Protein AF-A0A3C1KYL9-F1 (afdb_monomer_lite)

Secondary structure (DSSP, 8-state):
---TTTTTTS-HHHHHHHHHHHHHHHHTTS---HHHHHHHHHHHHHHT--HHHHHHHHHT--TTS-SHHHHHT--SS-HHHHHHHHHHHTTTTS---HHHHHHHHHHHHHHHTT-

pLDDT: mean 83.0, std 9.78, range [36.72, 91.94]

Radius of gyration: 12.78 Å; chains: 1; bounding box: 29×32×29 Å

Sequence (115 aa):
MMTTEQIRVLPKTERFAYYELLAHLLIIDFQVTEQEQRLLTEVGSILGLSDQEQQHALKQVNIDDEIQPRVQRLQTTDKAVILAALHNASMADGRMQAREQGLIDKIHEAFEAKG

Structure (mmCIF, N/CA/C/O backbone):
data_AF-A0A3C1KYL9-F1
#
_entry.id   AF-A0A3C1KYL9-F1
#
loop_
_atom_site.group_PDB
_atom_site.id
_atom_site.type_symbol
_atom_site.label_atom_id
_atom_site.label_alt_id
_atom_site.label_comp_id
_atom_site.label_asym_id
_atom_site.label_entity_id
_atom_site.label_seq_id
_atom_site.pdbx_PDB_ins_code
_atom_site.Cartn_x
_atom_site.Cartn_y
_atom_site.Cartn_z
_atom_site.occupancy
_atom_site.B_iso_or_equiv
_atom_site.auth_seq_id
_atom_site.auth_comp_id
_atom_site.auth_asym_id
_atom_site.auth_atom_id
_atom_site.pdbx_PDB_model_num
ATOM 1 N N . MET A 1 1 ? -11.486 -4.918 -16.944 1.00 36.72 1 MET A N 1
ATOM 2 C CA . MET A 1 1 ? -11.085 -3.931 -15.923 1.00 36.72 1 MET A CA 1
ATOM 3 C C . MET A 1 1 ? -12.071 -4.047 -14.781 1.00 36.72 1 MET A C 1
ATOM 5 O O . MET A 1 1 ? -13.212 -3.645 -14.954 1.00 36.72 1 MET A O 1
ATOM 9 N N . MET A 1 2 ? -11.686 -4.703 -13.686 1.00 41.78 2 MET A N 1
ATOM 10 C CA . MET A 1 2 ? -12.461 -4.639 -12.448 1.00 41.78 2 MET A CA 1
ATOM 11 C C . MET A 1 2 ? -11.855 -3.551 -11.575 1.00 41.78 2 MET A C 1
ATOM 13 O O . MET A 1 2 ? -10.640 -3.433 -11.449 1.00 41.78 2 MET A O 1
ATOM 17 N N . THR A 1 3 ? -12.756 -2.702 -11.117 1.00 50.31 3 THR A N 1
ATOM 18 C CA . THR A 1 3 ? -12.579 -1.330 -10.681 1.00 50.31 3 THR A CA 1
ATOM 19 C C . THR A 1 3 ? -12.204 -1.284 -9.206 1.00 50.31 3 THR A C 1
ATOM 21 O O . THR A 1 3 ? -12.603 -2.132 -8.407 1.00 50.31 3 THR A O 1
ATOM 24 N N . THR A 1 4 ? -11.519 -0.218 -8.819 1.00 56.25 4 THR A N 1
ATOM 25 C CA . THR A 1 4 ? -11.341 0.315 -7.459 1.00 56.25 4 THR A CA 1
ATOM 26 C C . THR A 1 4 ? -12.642 0.416 -6.619 1.00 56.25 4 THR A C 1
ATOM 28 O O . THR A 1 4 ? -12.641 0.921 -5.503 1.00 56.25 4 THR A O 1
ATOM 31 N N . GLU A 1 5 ? -13.782 -0.093 -7.093 1.00 61.97 5 GLU A N 1
ATOM 32 C CA . GLU A 1 5 ? -15.048 -0.188 -6.370 1.00 61.97 5 GLU A CA 1
ATOM 33 C C . GLU A 1 5 ? -15.034 -1.223 -5.241 1.00 61.97 5 GLU A C 1
ATOM 35 O O . GLU A 1 5 ? -15.696 -1.008 -4.227 1.00 61.97 5 GLU A O 1
ATOM 40 N N . GLN A 1 6 ? -14.252 -2.302 -5.355 1.00 66.62 6 GLN A N 1
ATOM 41 C CA . GLN A 1 6 ? -14.213 -3.353 -4.325 1.00 66.62 6 GLN A CA 1
ATOM 42 C C . GLN A 1 6 ? -13.594 -2.875 -3.003 1.00 66.62 6 GLN A C 1
ATOM 44 O O . GLN A 1 6 ? -13.926 -3.395 -1.943 1.00 66.62 6 GLN A O 1
ATOM 49 N N . ILE A 1 7 ? -12.760 -1.831 -3.034 1.00 73.75 7 ILE A N 1
ATOM 50 C CA . ILE A 1 7 ? -12.162 -1.242 -1.827 1.00 73.75 7 ILE A CA 1
ATOM 51 C C . ILE A 1 7 ? -13.044 -0.168 -1.171 1.00 73.75 7 ILE A C 1
ATOM 53 O O . ILE A 1 7 ? -12.764 0.249 -0.048 1.00 73.75 7 ILE A O 1
ATOM 57 N N . ARG A 1 8 ? -14.153 0.254 -1.805 1.00 71.19 8 ARG A N 1
ATOM 58 C CA . ARG A 1 8 ? -15.095 1.233 -1.213 1.00 71.19 8 ARG A CA 1
ATOM 59 C C . ARG A 1 8 ? -15.748 0.724 0.068 1.00 71.19 8 ARG A C 1
ATOM 61 O O . ARG A 1 8 ? -16.105 1.518 0.939 1.00 71.19 8 ARG A O 1
ATOM 68 N N . VAL A 1 9 ? -15.908 -0.593 0.173 1.00 73.69 9 VAL A N 1
ATOM 69 C CA . VAL A 1 9 ? -16.537 -1.253 1.322 1.00 73.69 9 VAL A CA 1
ATOM 70 C C . VAL A 1 9 ? -15.565 -1.508 2.475 1.00 73.69 9 VAL A C 1
ATOM 72 O O . VAL A 1 9 ? -16.002 -1.981 3.521 1.00 73.69 9 VAL A O 1
ATOM 75 N N . LEU A 1 10 ? -14.279 -1.146 2.336 1.00 78.94 10 LEU A N 1
ATOM 76 C CA . LEU A 1 10 ? -13.313 -1.276 3.425 1.00 78.94 10 LEU A CA 1
ATOM 77 C C . LEU A 1 10 ? -13.776 -0.482 4.661 1.00 78.94 10 LEU A C 1
ATOM 79 O O . LEU A 1 10 ? -14.105 0.714 4.541 1.00 78.94 10 LEU A O 1
ATOM 83 N N . PRO A 1 11 ? -13.767 -1.096 5.860 1.00 81.81 11 PRO A N 1
ATOM 84 C CA . PRO A 1 11 ? -14.013 -0.391 7.111 1.00 81.81 11 PRO A CA 1
ATOM 85 C C . PRO A 1 11 ? -13.041 0.775 7.261 1.00 81.81 11 PRO A C 1
ATOM 87 O O . PRO A 1 11 ? -11.860 0.634 6.954 1.00 81.81 11 PRO A O 1
ATOM 90 N N . LYS A 1 12 ? -13.504 1.925 7.773 1.00 80.25 12 LYS A N 1
ATOM 91 C CA . LYS A 1 12 ? -12.657 3.126 7.948 1.00 80.25 12 LYS A CA 1
ATOM 92 C C . LYS A 1 12 ? -11.348 2.836 8.692 1.00 80.25 12 LYS A C 1
ATOM 94 O O . LYS A 1 12 ? -10.321 3.405 8.348 1.00 80.25 12 LYS A O 1
ATOM 99 N N . THR A 1 13 ? -11.391 1.928 9.665 1.00 82.12 13 THR A N 1
ATOM 100 C CA . THR A 1 13 ? -10.240 1.480 10.461 1.00 82.12 13 THR A CA 1
ATOM 101 C C . THR A 1 13 ? -9.163 0.762 9.643 1.00 82.12 13 THR A C 1
ATOM 103 O O . THR A 1 13 ? -8.015 0.717 10.069 1.00 82.12 13 THR A O 1
ATOM 106 N N . GLU A 1 14 ? -9.509 0.224 8.473 1.00 86.56 14 GLU A N 1
ATOM 107 C CA . GLU A 1 14 ? -8.622 -0.575 7.616 1.00 86.56 14 GLU A CA 1
ATOM 108 C C . GLU A 1 14 ? -8.125 0.193 6.390 1.00 86.56 14 GLU A C 1
ATOM 110 O O . GLU A 1 14 ? -7.073 -0.131 5.843 1.00 86.56 14 GLU A O 1
ATOM 115 N N . ARG A 1 15 ? -8.839 1.248 5.979 1.00 88.88 15 ARG A N 1
ATOM 116 C CA . ARG A 1 15 ? -8.520 2.038 4.775 1.00 88.88 15 ARG A CA 1
ATOM 117 C C . ARG A 1 15 ? -7.106 2.593 4.790 1.00 88.88 15 ARG A C 1
ATOM 119 O O . ARG A 1 15 ? -6.426 2.553 3.772 1.00 88.88 15 ARG A O 1
ATOM 126 N N . PHE A 1 16 ? -6.670 3.086 5.946 1.00 89.69 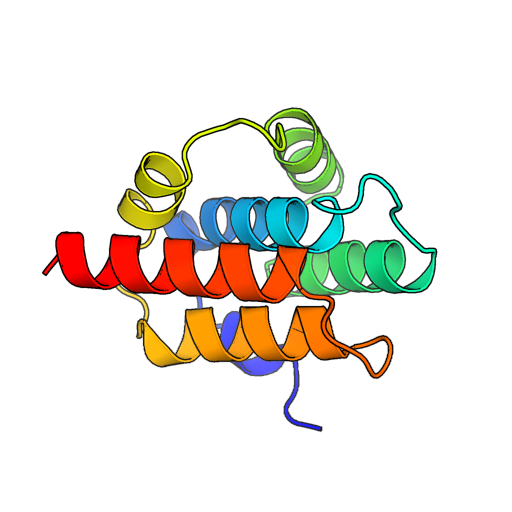16 PHE A N 1
ATOM 127 C CA . PHE A 1 16 ? -5.334 3.649 6.104 1.00 89.69 16 PHE A CA 1
ATOM 128 C C . PHE A 1 16 ? -4.251 2.574 5.952 1.00 89.69 16 PHE A C 1
ATOM 130 O O . PHE A 1 16 ? -3.313 2.755 5.187 1.00 89.69 16 PHE A O 1
ATOM 137 N N . ALA A 1 17 ? -4.428 1.416 6.597 1.00 89.56 17 ALA A N 1
ATOM 138 C CA . ALA A 1 17 ? -3.490 0.298 6.490 1.00 89.56 17 ALA A CA 1
ATOM 139 C C . ALA A 1 17 ? -3.430 -0.275 5.064 1.00 89.56 17 ALA A C 1
ATOM 141 O O . ALA A 1 17 ? -2.351 -0.596 4.573 1.00 89.56 17 ALA A O 1
ATOM 142 N N . TYR A 1 18 ? -4.573 -0.358 4.376 1.00 90.06 18 TYR A N 1
ATOM 143 C CA . TYR A 1 18 ? -4.620 -0.742 2.966 1.00 90.06 18 TYR A CA 1
ATOM 144 C C . TYR A 1 18 ? -3.874 0.268 2.084 1.00 90.06 18 TYR A C 1
ATOM 146 O O . TYR A 1 18 ? -3.070 -0.126 1.243 1.00 90.06 18 TYR A O 1
ATOM 154 N N . TYR A 1 19 ? -4.100 1.567 2.296 1.00 91.50 19 TYR A N 1
ATOM 155 C CA . TYR A 1 19 ? -3.419 2.616 1.541 1.00 91.50 19 TYR A CA 1
ATOM 156 C C . TYR A 1 19 ? -1.901 2.593 1.765 1.00 91.50 19 TYR A C 1
ATOM 158 O O . TYR A 1 19 ? -1.144 2.746 0.813 1.00 91.50 19 TYR A O 1
ATOM 166 N N . GLU A 1 20 ? -1.438 2.334 2.991 1.00 91.94 20 GLU A N 1
ATOM 167 C CA . GLU A 1 20 ? -0.011 2.156 3.287 1.00 91.94 20 GLU A CA 1
ATOM 168 C C . GLU A 1 20 ? 0.589 0.935 2.577 1.00 91.94 20 GLU A C 1
ATOM 170 O O . GLU A 1 20 ? 1.712 1.013 2.089 1.00 91.94 20 GLU A O 1
ATOM 175 N N . LEU A 1 21 ? -0.142 -0.183 2.493 1.00 91.25 21 LEU A N 1
ATOM 176 C CA . LEU A 1 21 ? 0.300 -1.359 1.733 1.00 91.25 21 LEU A CA 1
ATOM 177 C C . LEU A 1 21 ? 0.394 -1.074 0.236 1.00 91.25 21 LEU A C 1
ATOM 179 O O . LEU A 1 21 ? 1.376 -1.453 -0.394 1.00 91.25 21 LEU A O 1
ATOM 183 N N . LEU A 1 22 ? -0.609 -0.393 -0.318 1.00 90.75 22 LEU A N 1
ATOM 184 C CA . LEU A 1 22 ? -0.610 0.013 -1.717 1.00 90.75 22 LEU A CA 1
ATOM 185 C C . LEU A 1 22 ?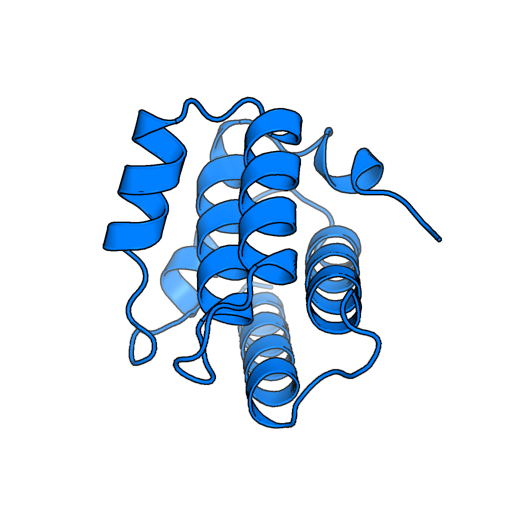 0.552 0.964 -2.016 1.00 90.75 22 LEU A C 1
ATOM 187 O O . LEU A 1 22 ? 1.259 0.782 -2.998 1.00 90.75 22 LEU A O 1
ATOM 191 N N . ALA A 1 23 ? 0.772 1.956 -1.156 1.00 90.50 23 ALA A N 1
ATOM 192 C CA . ALA A 1 23 ? 1.906 2.857 -1.277 1.00 90.50 23 ALA A CA 1
ATOM 193 C C . ALA A 1 23 ? 3.233 2.096 -1.227 1.00 90.50 23 ALA A C 1
ATOM 195 O O . ALA A 1 23 ? 4.074 2.320 -2.083 1.00 90.50 23 ALA A O 1
ATOM 196 N N . HIS A 1 24 ? 3.405 1.158 -0.291 1.00 91.12 24 HIS A N 1
ATOM 197 C CA . HIS A 1 24 ? 4.606 0.320 -0.236 1.00 91.12 24 HIS A CA 1
ATOM 198 C C . HIS A 1 24 ? 4.811 -0.448 -1.544 1.00 91.12 24 HIS A C 1
ATOM 200 O O . HIS A 1 24 ? 5.919 -0.466 -2.073 1.00 91.12 24 HIS A O 1
ATOM 206 N N . LEU A 1 25 ? 3.736 -1.019 -2.089 1.00 89.69 25 LEU A N 1
ATOM 207 C CA . LEU A 1 25 ? 3.769 -1.753 -3.347 1.00 89.69 25 LEU A CA 1
ATOM 208 C C . LEU A 1 25 ? 4.283 -0.904 -4.505 1.00 89.69 25 LEU A C 1
ATOM 210 O O . LEU A 1 25 ? 5.225 -1.316 -5.165 1.00 89.69 25 LEU A O 1
ATOM 214 N N . LEU A 1 26 ? 3.722 0.288 -4.684 1.00 86.38 26 LEU A N 1
ATOM 215 C CA . LEU A 1 26 ? 4.028 1.159 -5.820 1.00 86.38 26 LEU A CA 1
ATOM 216 C C . LEU A 1 26 ? 5.330 1.960 -5.667 1.00 86.38 26 LEU A C 1
ATOM 218 O O . LEU A 1 26 ? 5.693 2.707 -6.564 1.00 86.38 26 LEU A O 1
ATOM 222 N N . ILE A 1 27 ? 6.010 1.889 -4.516 1.00 85.19 27 ILE A N 1
ATOM 223 C CA . ILE A 1 27 ? 7.295 2.583 -4.319 1.00 85.19 27 ILE A CA 1
ATOM 224 C C . ILE A 1 27 ? 8.483 1.626 -4.165 1.00 85.19 27 ILE A C 1
ATOM 226 O O . ILE A 1 27 ? 9.618 2.084 -4.033 1.00 85.19 27 ILE A O 1
ATOM 230 N N . ILE A 1 28 ? 8.257 0.307 -4.157 1.00 85.06 28 ILE A N 1
ATOM 231 C CA . ILE A 1 28 ? 9.278 -0.710 -3.834 1.00 85.06 28 ILE A CA 1
ATOM 232 C C . ILE A 1 28 ? 10.458 -0.754 -4.821 1.00 85.06 28 ILE A C 1
ATOM 234 O O . ILE A 1 28 ? 11.555 -1.237 -4.512 1.00 85.06 28 ILE A O 1
ATOM 238 N N . ASP A 1 29 ? 10.258 -0.266 -6.036 1.00 81.19 29 ASP A N 1
ATOM 239 C CA . ASP A 1 29 ? 11.285 -0.162 -7.066 1.00 81.19 29 ASP A CA 1
ATOM 240 C C . ASP A 1 29 ? 12.068 1.167 -7.007 1.00 81.19 29 ASP A C 1
ATOM 242 O O . ASP A 1 29 ? 13.015 1.354 -7.773 1.00 81.19 29 ASP A O 1
ATOM 246 N N . PHE A 1 30 ? 11.764 2.025 -6.023 1.00 76.06 30 PHE A N 1
ATOM 247 C CA . PHE A 1 30 ? 12.298 3.379 -5.834 1.00 76.06 30 PHE A CA 1
ATOM 248 C C . PHE A 1 30 ? 11.929 4.360 -6.960 1.00 76.06 30 PHE A C 1
ATOM 250 O O . PHE A 1 30 ? 12.530 5.436 -7.052 1.00 76.06 30 PHE A O 1
ATOM 257 N N . GLN A 1 31 ? 10.952 4.026 -7.806 1.00 72.81 31 GLN A N 1
ATOM 258 C CA . GLN A 1 31 ? 10.512 4.863 -8.916 1.00 72.81 31 GLN A CA 1
ATOM 259 C C . GLN A 1 31 ? 8.992 4.964 -8.950 1.00 72.81 31 GLN A C 1
ATOM 261 O O . GLN A 1 31 ? 8.324 4.167 -9.582 1.00 72.81 31 GLN A O 1
ATOM 266 N N . VAL A 1 32 ? 8.446 6.027 -8.357 1.00 77.50 32 VAL A N 1
ATOM 267 C CA . VAL A 1 32 ? 7.019 6.326 -8.522 1.00 77.50 32 VAL A CA 1
ATOM 268 C C . VAL A 1 32 ? 6.806 7.045 -9.846 1.00 77.50 32 VAL A C 1
ATOM 270 O O . VAL A 1 32 ? 7.222 8.193 -10.028 1.00 77.50 32 VAL A O 1
ATOM 273 N N . THR A 1 33 ? 6.146 6.374 -10.776 1.00 82.06 33 THR A N 1
ATOM 274 C CA . THR A 1 33 ? 5.710 6.940 -12.049 1.00 82.06 33 THR A CA 1
ATOM 275 C C . THR A 1 33 ? 4.520 7.885 -11.858 1.00 82.06 33 THR A C 1
ATOM 277 O O . THR A 1 33 ? 3.773 7.825 -10.878 1.00 82.06 33 THR A O 1
ATOM 280 N N . GLU A 1 34 ? 4.265 8.754 -12.842 1.00 83.94 34 GLU A N 1
ATOM 281 C CA . GLU A 1 34 ? 3.063 9.601 -12.822 1.00 83.94 34 GLU A CA 1
ATOM 282 C C . GLU 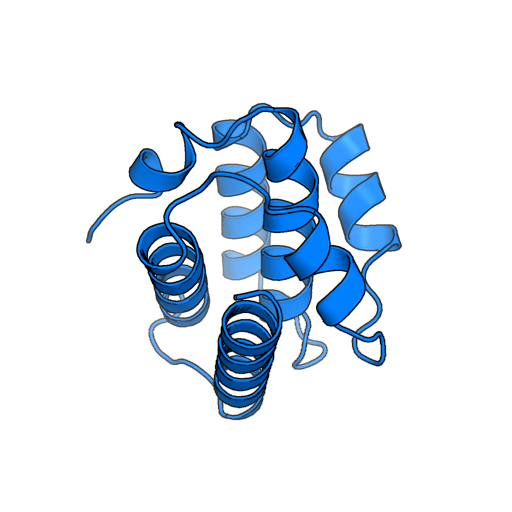A 1 34 ? 1.760 8.788 -12.781 1.00 83.94 34 GLU A C 1
ATOM 284 O O . GLU A 1 34 ? 0.742 9.283 -12.296 1.00 83.94 34 GLU A O 1
ATOM 289 N N . GLN A 1 35 ? 1.757 7.572 -13.334 1.00 82.69 35 GLN A N 1
ATOM 290 C CA . GLN A 1 35 ? 0.572 6.714 -13.358 1.00 82.69 35 GLN A CA 1
ATOM 291 C C . GLN A 1 35 ? 0.284 6.148 -11.969 1.00 82.69 35 GLN A C 1
ATOM 293 O O . GLN A 1 35 ? -0.853 6.220 -11.510 1.00 82.69 35 GLN A O 1
ATOM 298 N N . GLU A 1 36 ? 1.311 5.681 -11.265 1.00 83.69 36 GLU A N 1
ATOM 299 C CA . GLU A 1 36 ? 1.195 5.197 -9.888 1.00 83.69 36 GLU A CA 1
ATOM 300 C C . GLU A 1 36 ? 0.817 6.319 -8.928 1.00 83.69 36 GLU A C 1
ATOM 302 O O . GLU A 1 36 ? -0.025 6.134 -8.052 1.00 83.69 36 GLU A O 1
ATOM 307 N N . GLN A 1 37 ? 1.357 7.523 -9.138 1.00 86.25 37 GLN A N 1
ATOM 308 C CA . GLN A 1 37 ? 0.958 8.686 -8.355 1.00 86.25 37 GLN A CA 1
ATOM 309 C C . GLN A 1 37 ? -0.527 9.022 -8.556 1.00 86.25 37 GLN A C 1
ATOM 311 O O . GLN A 1 37 ? -1.237 9.271 -7.581 1.00 86.25 37 GLN A O 1
ATOM 316 N N . ARG A 1 38 ? -1.023 8.985 -9.802 1.00 87.31 38 ARG A N 1
ATOM 317 C CA . ARG A 1 38 ? -2.457 9.168 -10.088 1.00 87.31 38 ARG A CA 1
ATOM 318 C C . ARG A 1 38 ? -3.300 8.069 -9.451 1.00 87.31 38 ARG A C 1
ATOM 320 O O . ARG A 1 38 ? -4.342 8.380 -8.880 1.00 87.31 38 ARG A O 1
ATOM 327 N N . LEU A 1 39 ? -2.841 6.820 -9.508 1.00 86.19 39 LEU A N 1
ATOM 328 C CA . LEU A 1 39 ? -3.523 5.683 -8.897 1.00 86.19 39 LEU A CA 1
ATOM 329 C C . LEU A 1 39 ? -3.618 5.837 -7.375 1.00 86.19 39 LEU A C 1
ATOM 331 O O . LEU A 1 39 ? -4.690 5.628 -6.812 1.00 86.19 39 LEU A O 1
ATOM 335 N N . LEU A 1 40 ? -2.540 6.262 -6.711 1.00 88.62 40 LEU A N 1
ATOM 336 C CA . LEU A 1 40 ? -2.543 6.559 -5.278 1.00 88.62 40 LEU A CA 1
ATOM 337 C C . LEU A 1 40 ? -3.562 7.650 -4.945 1.00 88.62 40 LEU A C 1
ATOM 339 O O . LEU A 1 40 ? -4.393 7.457 -4.063 1.00 88.62 40 LEU A O 1
ATOM 343 N N . THR A 1 41 ? -3.574 8.758 -5.687 1.00 90.19 41 THR A N 1
ATOM 344 C CA . THR A 1 41 ? -4.562 9.826 -5.473 1.00 90.19 41 THR A CA 1
ATOM 345 C C . THR A 1 41 ? -5.999 9.338 -5.687 1.00 90.19 41 THR A C 1
ATOM 347 O O . THR A 1 41 ? -6.879 9.632 -4.874 1.00 90.19 41 THR A O 1
ATOM 350 N N . GLU A 1 42 ? -6.255 8.566 -6.746 1.00 89.31 42 GLU A N 1
ATOM 351 C CA . GLU A 1 42 ? -7.581 8.012 -7.034 1.00 89.31 42 GLU A CA 1
ATOM 352 C C . GLU A 1 42 ? -8.041 7.066 -5.919 1.00 89.31 42 GLU A C 1
ATOM 354 O O . GLU A 1 42 ? -9.139 7.213 -5.380 1.00 89.31 42 GLU A O 1
ATOM 359 N N . VAL A 1 43 ? -7.182 6.128 -5.520 1.00 88.75 43 VAL A N 1
ATOM 360 C CA . VAL A 1 43 ? -7.478 5.170 -4.455 1.00 88.75 43 VAL A CA 1
ATOM 361 C C . VAL A 1 43 ? -7.684 5.882 -3.120 1.00 88.75 43 VAL A C 1
ATOM 363 O O . VAL A 1 43 ? -8.650 5.582 -2.418 1.00 88.75 43 VAL A O 1
ATOM 366 N N . GLY A 1 44 ? -6.848 6.863 -2.780 1.00 89.69 44 GLY A N 1
ATOM 367 C CA . GLY A 1 44 ? -7.014 7.683 -1.581 1.00 89.69 44 GLY A CA 1
ATOM 368 C C . GLY A 1 44 ? -8.371 8.389 -1.552 1.00 89.69 44 GLY A C 1
ATOM 369 O O . GLY A 1 44 ? -9.082 8.319 -0.547 1.00 89.69 44 GLY A O 1
ATOM 370 N N . SER A 1 45 ? -8.785 8.969 -2.682 1.00 90.25 45 SER A N 1
ATOM 371 C CA . SER A 1 45 ? -10.101 9.599 -2.836 1.00 90.25 45 SER A CA 1
ATOM 372 C C . SER A 1 45 ? -11.253 8.603 -2.656 1.00 90.25 45 SER A C 1
ATOM 374 O O . SER A 1 45 ? -12.201 8.871 -1.918 1.00 90.25 45 SER A O 1
ATOM 376 N N . ILE A 1 46 ? -11.150 7.414 -3.254 1.00 88.75 46 ILE A N 1
ATOM 377 C CA . ILE A 1 46 ? -12.156 6.345 -3.153 1.00 88.75 46 ILE A CA 1
ATOM 378 C C . ILE A 1 46 ? -12.301 5.830 -1.717 1.00 88.75 46 ILE A C 1
ATOM 380 O O . ILE A 1 46 ? -13.409 5.539 -1.260 1.00 88.75 46 ILE A O 1
ATOM 384 N N . LEU A 1 47 ? -11.191 5.755 -0.987 1.00 87.56 47 LEU A N 1
ATOM 385 C CA . LEU A 1 47 ? -11.165 5.412 0.432 1.00 87.56 47 LEU A CA 1
ATOM 386 C C . LEU A 1 47 ? -11.663 6.566 1.322 1.00 87.56 47 LEU A C 1
ATOM 388 O O . LEU A 1 47 ? -11.936 6.363 2.509 1.00 87.56 47 LEU A O 1
ATOM 392 N N . GLY A 1 48 ? -11.838 7.765 0.769 1.00 90.19 48 GLY A N 1
ATOM 393 C CA . GLY A 1 48 ? -12.231 8.960 1.508 1.00 90.19 48 GLY A CA 1
ATOM 394 C C . GLY A 1 48 ? -11.131 9.483 2.431 1.00 90.19 48 GLY A C 1
ATOM 395 O O . GLY A 1 48 ? -11.454 10.047 3.473 1.00 90.19 48 GLY A O 1
ATOM 396 N N . LEU A 1 49 ? -9.861 9.260 2.077 1.00 90.19 49 LEU A N 1
ATOM 397 C CA . LEU A 1 49 ? -8.706 9.838 2.760 1.00 90.19 49 LEU A CA 1
ATOM 398 C C . LEU A 1 49 ? -8.477 11.264 2.256 1.00 90.19 49 LEU A C 1
ATOM 400 O O . LEU A 1 49 ? -8.420 11.506 1.049 1.00 90.19 49 LEU A O 1
ATOM 404 N N . SER A 1 50 ? -8.300 12.199 3.182 1.00 91.94 50 SER A N 1
ATOM 405 C CA . SER A 1 50 ? -7.859 13.560 2.881 1.00 91.94 50 SER A CA 1
ATOM 406 C C . SER A 1 50 ? -6.429 13.584 2.334 1.00 91.94 50 SER A C 1
ATOM 408 O O . SER A 1 50 ? -5.631 12.683 2.598 1.00 91.94 50 SER A O 1
ATOM 410 N N . ASP A 1 51 ? -6.065 14.658 1.634 1.00 90.31 51 ASP A N 1
ATOM 411 C CA . ASP A 1 51 ? -4.703 14.852 1.118 1.00 90.31 51 ASP A CA 1
ATOM 412 C C . ASP A 1 51 ? -3.650 14.777 2.235 1.00 90.31 51 ASP A C 1
ATOM 414 O O . ASP A 1 51 ? -2.560 14.237 2.045 1.00 90.31 51 ASP A O 1
ATOM 418 N N . GLN A 1 52 ? -3.984 15.271 3.433 1.00 90.94 52 GLN A N 1
ATOM 419 C CA . GLN A 1 52 ? -3.103 15.204 4.597 1.00 90.94 52 GLN A CA 1
ATOM 420 C C . GLN A 1 52 ? -2.898 13.761 5.073 1.00 90.94 52 GLN A C 1
ATOM 422 O O . GLN A 1 52 ? -1.773 13.386 5.400 1.00 90.94 52 GLN A O 1
ATOM 427 N N . GLU A 1 53 ? -3.952 12.944 5.101 1.00 91.25 53 GLU A N 1
ATOM 428 C CA . GLU A 1 53 ? -3.858 11.523 5.454 1.00 91.25 53 GLU A CA 1
ATOM 429 C C . GLU A 1 53 ? -3.067 10.743 4.404 1.00 91.25 53 GLU A C 1
ATOM 431 O O . GLU A 1 53 ? -2.198 9.953 4.765 1.00 91.25 53 GLU A O 1
ATOM 436 N N . GLN A 1 54 ? -3.299 11.013 3.117 1.00 90.56 54 GLN A N 1
ATOM 437 C CA . GLN A 1 54 ? -2.542 10.404 2.023 1.00 90.56 54 GLN A CA 1
ATOM 438 C C . GLN A 1 54 ? -1.049 10.738 2.137 1.00 90.56 54 GLN A C 1
ATOM 440 O O . GLN A 1 54 ? -0.208 9.841 2.111 1.00 90.56 54 GLN A O 1
ATOM 445 N N . GLN A 1 55 ? -0.700 12.012 2.343 1.00 89.12 55 GLN A N 1
ATOM 446 C CA . GLN A 1 55 ? 0.690 12.424 2.552 1.00 89.12 55 GLN A CA 1
ATOM 447 C C . GLN A 1 55 ? 1.294 11.843 3.831 1.00 89.12 55 GLN A C 1
ATOM 449 O O . GLN A 1 55 ? 2.485 11.531 3.857 1.00 89.12 55 GLN A O 1
ATOM 454 N N . HIS A 1 56 ? 0.506 11.723 4.902 1.00 88.75 56 HIS A N 1
ATOM 455 C CA . HIS A 1 56 ? 0.968 11.107 6.138 1.00 88.75 56 HIS A CA 1
ATOM 456 C C . HIS A 1 56 ? 1.306 9.634 5.915 1.00 88.75 56 HIS A C 1
ATOM 458 O O . HIS A 1 56 ? 2.404 9.222 6.270 1.00 88.75 56 HIS A O 1
ATOM 464 N N . ALA A 1 57 ? 0.420 8.876 5.266 1.00 87.25 57 ALA A N 1
ATOM 465 C CA . ALA A 1 57 ? 0.657 7.475 4.943 1.00 87.25 57 ALA A CA 1
ATOM 466 C C . ALA A 1 57 ? 1.922 7.298 4.094 1.00 87.25 57 ALA A C 1
ATOM 468 O O . ALA A 1 57 ? 2.780 6.499 4.448 1.00 87.25 57 ALA A O 1
ATOM 469 N N . LEU A 1 58 ? 2.102 8.105 3.042 1.00 86.06 58 LEU A N 1
ATOM 470 C CA . LEU A 1 58 ? 3.292 8.037 2.183 1.00 86.06 58 LEU A CA 1
ATOM 471 C C . LEU A 1 58 ? 4.602 8.279 2.949 1.00 86.06 58 LEU A C 1
ATOM 473 O O . LEU A 1 58 ? 5.616 7.669 2.633 1.00 86.06 58 LEU A O 1
ATOM 477 N N . LYS A 1 59 ? 4.592 9.132 3.981 1.00 86.75 59 LYS A N 1
ATOM 478 C CA . LYS A 1 59 ? 5.769 9.380 4.836 1.00 86.75 59 LYS A CA 1
ATOM 479 C C . LYS A 1 59 ? 6.079 8.237 5.807 1.00 86.75 59 LYS A C 1
ATOM 481 O O . LYS A 1 59 ? 7.197 8.174 6.303 1.00 86.75 59 LYS A O 1
ATOM 486 N N . GLN A 1 60 ? 5.097 7.390 6.110 1.00 84.00 60 GLN A N 1
ATOM 487 C CA . GLN A 1 60 ? 5.227 6.238 7.014 1.00 84.00 60 GLN A CA 1
ATOM 488 C C . GLN A 1 60 ? 5.625 4.954 6.279 1.00 84.00 60 GLN A C 1
ATOM 490 O O . GLN A 1 60 ? 5.809 3.904 6.897 1.00 84.00 60 GLN A O 1
ATOM 495 N N . VAL A 1 61 ? 5.700 5.002 4.950 1.00 84.44 61 VAL A N 1
ATOM 496 C CA . VAL A 1 61 ? 6.117 3.866 4.142 1.00 84.44 61 VAL A CA 1
ATOM 497 C C . VAL A 1 61 ? 7.610 3.973 3.894 1.00 84.44 61 VAL A C 1
ATOM 499 O O . VAL A 1 61 ? 8.076 4.826 3.143 1.00 84.44 61 VAL A O 1
ATOM 502 N N . ASN A 1 62 ? 8.352 3.069 4.519 1.00 83.75 62 ASN A N 1
ATOM 503 C CA . ASN A 1 62 ? 9.730 2.789 4.174 1.00 83.75 62 ASN A CA 1
ATOM 504 C C . ASN A 1 62 ? 9.814 1.378 3.572 1.00 83.75 62 ASN A C 1
ATOM 506 O O . ASN A 1 62 ? 9.190 0.442 4.071 1.00 83.75 62 ASN A O 1
ATOM 510 N N . ILE A 1 63 ? 10.556 1.258 2.470 1.00 80.69 63 ILE A N 1
ATOM 511 C CA . ILE A 1 63 ? 10.637 0.058 1.620 1.00 80.69 63 ILE A CA 1
ATOM 512 C C . ILE A 1 63 ? 11.264 -1.127 2.371 1.00 80.69 63 ILE A C 1
ATOM 514 O O . ILE A 1 63 ? 10.961 -2.287 2.098 1.00 80.69 63 ILE A O 1
ATOM 518 N N . ASP A 1 64 ? 12.118 -0.830 3.349 1.00 82.69 64 ASP A N 1
ATOM 519 C CA . ASP A 1 64 ? 12.781 -1.841 4.173 1.00 82.69 64 ASP A CA 1
ATOM 520 C C . ASP A 1 64 ? 11.942 -2.270 5.391 1.00 82.69 64 ASP A C 1
ATOM 522 O O . ASP A 1 64 ? 12.346 -3.163 6.138 1.00 82.69 64 ASP A O 1
ATOM 526 N N . ASP A 1 65 ? 10.781 -1.648 5.616 1.00 83.94 65 ASP A N 1
ATOM 527 C CA . ASP A 1 65 ? 9.948 -1.957 6.774 1.00 83.94 65 ASP A CA 1
ATOM 528 C C . ASP A 1 65 ? 9.251 -3.313 6.647 1.00 83.94 65 ASP A C 1
ATOM 530 O O . ASP A 1 65 ? 8.758 -3.711 5.587 1.00 83.94 65 ASP A O 1
ATOM 534 N N . GLU A 1 66 ? 9.057 -3.959 7.794 1.00 84.81 66 GLU A N 1
ATOM 535 C CA . GLU A 1 66 ? 8.200 -5.132 7.898 1.00 84.81 66 GLU A CA 1
ATOM 536 C C . GLU A 1 66 ? 6.742 -4.823 7.511 1.00 84.81 66 GLU A C 1
ATOM 538 O O . GLU A 1 66 ? 6.166 -3.771 7.813 1.00 84.81 66 GLU A O 1
ATOM 543 N N . ILE A 1 67 ? 6.111 -5.791 6.849 1.00 86.50 67 ILE A N 1
ATOM 544 C CA . ILE A 1 67 ? 4.742 -5.680 6.333 1.00 86.50 67 ILE A CA 1
ATOM 545 C C . ILE A 1 67 ? 3.710 -6.199 7.341 1.00 86.50 67 ILE A C 1
ATOM 547 O O . ILE A 1 67 ? 2.581 -5.697 7.382 1.00 86.50 67 ILE A O 1
ATOM 551 N N . GLN A 1 68 ? 4.102 -7.141 8.208 1.00 86.62 68 GLN A N 1
ATOM 552 C CA . GLN A 1 68 ? 3.249 -7.739 9.239 1.00 86.62 68 GLN A CA 1
ATOM 553 C C . GLN A 1 68 ? 2.441 -6.714 10.057 1.00 86.62 68 GLN A C 1
ATOM 555 O O . GLN A 1 68 ? 1.226 -6.895 10.159 1.00 86.62 68 GLN A O 1
ATOM 560 N N . PRO A 1 69 ? 3.015 -5.616 10.592 1.00 85.56 69 PRO A N 1
ATOM 561 C CA . PRO A 1 69 ? 2.250 -4.653 11.394 1.00 85.56 69 PRO A CA 1
ATOM 562 C C . PRO A 1 69 ? 1.128 -3.950 10.613 1.00 85.56 69 PRO A C 1
ATOM 564 O O . PRO A 1 69 ? 0.111 -3.544 11.179 1.00 85.56 69 PRO A O 1
ATOM 567 N N . ARG A 1 70 ? 1.294 -3.790 9.293 1.00 87.50 70 ARG A N 1
ATOM 568 C CA . ARG A 1 70 ? 0.276 -3.209 8.403 1.00 87.50 70 ARG A CA 1
ATOM 569 C C . ARG A 1 70 ? -0.835 -4.228 8.138 1.00 87.50 70 ARG A C 1
ATOM 571 O O . ARG A 1 70 ? -2.008 -3.905 8.294 1.00 87.50 70 ARG A O 1
ATOM 578 N N . VAL A 1 71 ? -0.467 -5.478 7.859 1.00 87.12 71 VAL A N 1
ATOM 579 C CA . VAL A 1 71 ? -1.414 -6.581 7.617 1.00 87.12 71 VAL A CA 1
ATOM 580 C C . VAL A 1 71 ? -2.227 -6.937 8.866 1.00 87.12 71 VAL A C 1
ATOM 582 O O . VAL A 1 71 ? -3.432 -7.173 8.785 1.00 87.12 71 VAL A O 1
ATOM 585 N N . GLN A 1 72 ? -1.627 -6.886 10.057 1.00 86.69 72 GLN A N 1
ATOM 586 C CA . GLN A 1 72 ? -2.339 -7.138 11.314 1.00 86.69 72 GLN A CA 1
ATOM 587 C C . GLN A 1 72 ? -3.510 -6.170 11.542 1.00 86.69 72 GLN A C 1
ATOM 589 O O . GLN A 1 72 ? -4.544 -6.584 12.080 1.00 86.69 72 GLN A O 1
ATOM 594 N N . ARG A 1 73 ? -3.397 -4.921 11.066 1.00 86.56 73 ARG A N 1
ATOM 595 C CA . ARG A 1 73 ? -4.452 -3.896 11.154 1.00 86.56 73 ARG A CA 1
ATOM 596 C C . ARG A 1 73 ? -5.648 -4.148 10.226 1.00 86.56 73 ARG A C 1
ATOM 598 O O . ARG A 1 73 ? -6.689 -3.533 10.427 1.00 86.56 73 ARG A O 1
ATOM 605 N N . LEU A 1 74 ? -5.543 -5.070 9.268 1.00 85.56 74 LEU A N 1
ATOM 606 C CA . LEU A 1 74 ? -6.620 -5.446 8.340 1.00 85.56 74 LEU A CA 1
ATOM 607 C C . LEU A 1 74 ? -7.446 -6.576 8.968 1.00 85.56 74 LEU A C 1
ATOM 609 O O . LEU A 1 74 ? -7.094 -7.746 8.844 1.00 85.56 74 LEU A O 1
ATOM 613 N N . GLN A 1 75 ? -8.458 -6.237 9.771 1.00 73.94 75 GLN A N 1
ATOM 614 C CA . GLN A 1 75 ? -9.113 -7.152 10.718 1.00 73.94 75 GLN A CA 1
ATOM 615 C C . GLN A 1 75 ? -10.281 -7.967 10.158 1.00 73.94 75 GLN A C 1
ATOM 617 O O . GLN A 1 75 ? -10.501 -9.079 10.627 1.00 73.94 75 GLN A O 1
ATOM 622 N N . THR A 1 76 ? -11.037 -7.428 9.209 1.00 61.88 76 THR A N 1
ATOM 623 C CA . THR A 1 76 ? -12.380 -7.925 8.865 1.00 61.88 76 THR A CA 1
ATOM 624 C C . THR A 1 76 ? -12.651 -8.007 7.371 1.00 61.88 76 THR A C 1
ATOM 626 O O . THR A 1 76 ? -13.687 -8.532 6.966 1.00 61.88 76 THR A O 1
ATOM 629 N N . THR A 1 77 ? -11.734 -7.521 6.541 1.00 63.78 77 THR A N 1
ATOM 630 C CA . THR A 1 77 ? -11.899 -7.604 5.094 1.00 63.78 77 THR A CA 1
ATOM 631 C C . THR A 1 77 ? -11.489 -8.973 4.573 1.00 63.78 77 THR A C 1
ATOM 633 O O . THR A 1 77 ? -10.482 -9.543 4.993 1.00 63.78 77 THR A O 1
ATOM 636 N N . ASP A 1 78 ? -12.266 -9.468 3.610 1.00 76.88 78 ASP A N 1
ATOM 637 C CA . ASP A 1 78 ? -11.924 -10.622 2.794 1.00 76.88 78 ASP A CA 1
ATOM 638 C C . ASP A 1 78 ? -10.514 -10.443 2.211 1.00 76.88 78 ASP A C 1
ATOM 640 O O . ASP A 1 78 ? -10.266 -9.603 1.341 1.00 76.88 78 ASP A O 1
ATOM 644 N N . LYS A 1 79 ? -9.569 -11.223 2.740 1.00 83.88 79 LYS A N 1
ATOM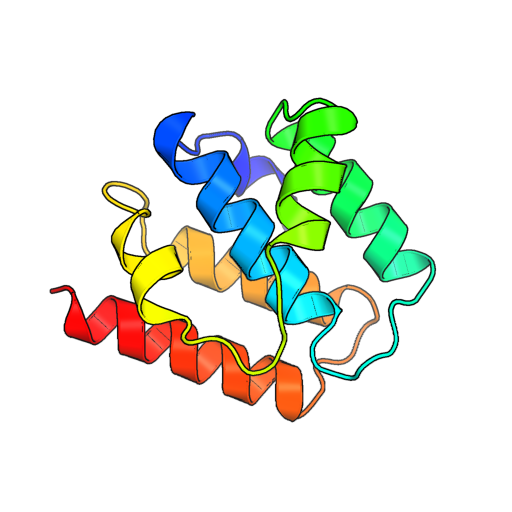 645 C CA . LYS A 1 79 ? -8.171 -11.281 2.306 1.00 83.88 79 LYS A CA 1
ATOM 646 C C . LYS A 1 79 ? -8.061 -11.316 0.780 1.00 83.88 79 LYS A C 1
ATOM 648 O O . LYS A 1 79 ? -7.187 -10.657 0.214 1.00 83.88 79 LYS A O 1
ATOM 653 N N . ALA A 1 80 ? -8.951 -12.061 0.120 1.00 82.31 80 ALA A N 1
ATOM 654 C CA . ALA A 1 80 ? -8.961 -12.186 -1.329 1.00 82.31 80 ALA A CA 1
ATOM 655 C C . ALA A 1 80 ? -9.219 -10.839 -2.017 1.00 82.31 80 ALA A C 1
ATOM 657 O O . ALA A 1 80 ? -8.583 -10.543 -3.024 1.00 82.31 80 ALA A O 1
ATOM 658 N N . VAL A 1 81 ? -10.082 -9.990 -1.449 1.00 82.94 81 VAL A N 1
ATOM 659 C CA . VAL A 1 81 ? -10.369 -8.646 -1.972 1.00 82.94 81 VAL A CA 1
ATOM 660 C C . VAL A 1 81 ? -9.145 -7.743 -1.859 1.00 82.94 81 VAL A C 1
ATOM 662 O O . VAL A 1 81 ? -8.804 -7.062 -2.822 1.00 82.94 81 VAL A O 1
ATOM 665 N N . ILE A 1 82 ? -8.452 -7.754 -0.716 1.00 85.94 82 ILE A N 1
ATOM 666 C CA . ILE A 1 82 ? -7.252 -6.924 -0.522 1.00 85.94 82 ILE A CA 1
ATOM 667 C C . ILE A 1 82 ? -6.139 -7.351 -1.478 1.00 85.94 82 ILE A C 1
ATOM 669 O O . ILE A 1 82 ? -5.562 -6.506 -2.161 1.00 85.94 82 ILE A O 1
ATOM 673 N N . LEU A 1 83 ? -5.858 -8.653 -1.560 1.00 87.06 83 LEU A N 1
ATOM 674 C CA . LEU A 1 83 ? -4.821 -9.174 -2.449 1.00 87.06 83 LEU A CA 1
ATOM 675 C C . LEU A 1 83 ? -5.156 -8.933 -3.920 1.00 87.06 83 LEU A C 1
ATOM 677 O O . LEU A 1 83 ? -4.283 -8.512 -4.672 1.00 87.06 83 LEU A O 1
ATOM 681 N N . ALA A 1 84 ? -6.413 -9.130 -4.324 1.00 85.19 84 ALA A N 1
ATOM 682 C CA . ALA A 1 84 ? -6.847 -8.835 -5.685 1.00 85.19 84 ALA A CA 1
ATOM 683 C C . ALA A 1 84 ? -6.702 -7.344 -6.015 1.00 85.19 84 ALA A C 1
ATOM 685 O O . ALA A 1 84 ? -6.244 -6.999 -7.101 1.00 85.19 84 ALA A O 1
ATOM 686 N N . ALA A 1 85 ? -7.054 -6.452 -5.085 1.00 84.19 85 ALA A N 1
ATOM 687 C CA . ALA A 1 85 ? -6.926 -5.015 -5.290 1.00 84.19 85 ALA A CA 1
ATOM 688 C C . ALA A 1 85 ? -5.456 -4.577 -5.416 1.00 84.19 85 ALA A C 1
ATOM 690 O O . ALA A 1 85 ? -5.129 -3.820 -6.329 1.00 84.19 85 ALA A O 1
ATOM 691 N N . LEU A 1 86 ? -4.568 -5.105 -4.567 1.00 88.19 86 LEU A N 1
ATOM 692 C CA . LEU A 1 86 ? -3.125 -4.854 -4.641 1.00 88.19 86 LEU A CA 1
ATOM 693 C C . LEU A 1 86 ? -2.517 -5.397 -5.941 1.00 88.19 86 LEU A C 1
ATOM 695 O O . LEU A 1 86 ? -1.815 -4.672 -6.636 1.00 88.19 86 LEU A O 1
ATOM 699 N N . HIS A 1 87 ? -2.850 -6.633 -6.313 1.00 86.81 87 HIS A N 1
ATOM 700 C CA . HIS A 1 87 ? -2.385 -7.250 -7.556 1.00 86.81 87 HIS A CA 1
ATOM 701 C C . HIS A 1 87 ? -2.864 -6.490 -8.800 1.00 86.81 87 HIS A C 1
ATOM 703 O O . HIS A 1 87 ? -2.143 -6.366 -9.785 1.00 86.81 87 HIS A O 1
ATOM 709 N N . ASN A 1 88 ? -4.095 -5.978 -8.791 1.00 82.62 88 ASN A N 1
ATOM 710 C CA . ASN A 1 88 ? -4.594 -5.162 -9.896 1.00 82.62 88 ASN A CA 1
ATOM 711 C C . ASN A 1 88 ? -3.878 -3.809 -9.971 1.00 82.62 88 ASN A C 1
ATOM 713 O O . ASN A 1 88 ? -3.646 -3.314 -11.071 1.00 82.62 88 ASN A O 1
ATOM 717 N N . ALA A 1 89 ? -3.527 -3.223 -8.823 1.00 82.31 89 ALA A N 1
ATOM 718 C CA . ALA A 1 89 ? -2.807 -1.960 -8.768 1.00 82.31 89 ALA A CA 1
ATOM 719 C C . ALA A 1 89 ? -1.383 -2.067 -9.333 1.00 82.31 89 ALA A C 1
ATOM 721 O O 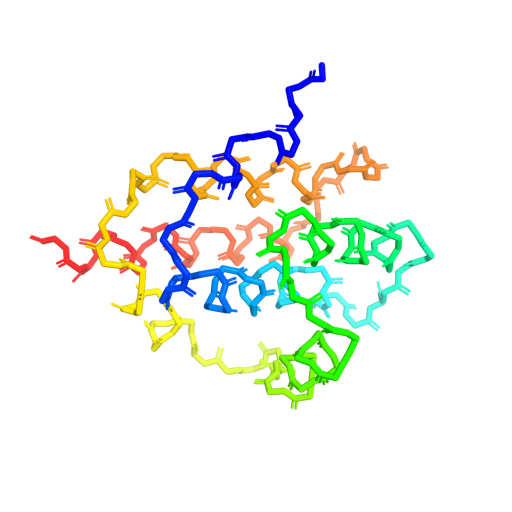. ALA A 1 89 ? -1.014 -1.232 -10.151 1.00 82.31 89 ALA A O 1
ATOM 722 N N . SER A 1 90 ? -0.631 -3.119 -8.995 1.00 81.69 90 SER A N 1
ATOM 723 C CA . SER A 1 90 ? 0.704 -3.370 -9.575 1.00 81.69 90 SER A CA 1
ATOM 724 C C . SER A 1 90 ? 0.677 -3.830 -11.038 1.00 81.69 90 SER A C 1
ATOM 726 O O . SER A 1 90 ? 1.710 -4.013 -11.665 1.00 81.69 90 SER A O 1
ATOM 728 N N . MET A 1 91 ? -0.509 -4.045 -11.611 1.00 80.88 91 MET A N 1
ATOM 729 C CA . MET A 1 91 ? -0.690 -4.324 -13.039 1.00 80.88 91 MET A CA 1
ATOM 730 C C . MET A 1 91 ? -1.214 -3.103 -13.809 1.00 80.88 91 MET A C 1
ATOM 732 O O . MET A 1 91 ? -1.502 -3.222 -15.003 1.00 80.88 91 MET A O 1
ATOM 736 N N . ALA A 1 92 ? -1.386 -1.947 -13.156 1.00 74.75 92 ALA A N 1
ATOM 737 C CA . ALA A 1 92 ? -2.016 -0.769 -13.753 1.00 74.75 92 ALA A CA 1
ATOM 738 C C . ALA A 1 92 ? -1.214 -0.181 -14.927 1.00 74.75 92 ALA A C 1
ATOM 740 O O . ALA A 1 92 ? -1.808 0.328 -15.878 1.00 74.75 92 ALA A O 1
ATOM 741 N N . ASP A 1 93 ? 0.111 -0.307 -14.897 1.00 72.81 93 ASP A N 1
ATOM 742 C CA . ASP A 1 93 ? 1.030 0.090 -15.970 1.00 72.81 93 ASP A CA 1
ATOM 743 C C . ASP A 1 93 ? 1.235 -1.017 -17.035 1.00 72.81 93 ASP A C 1
ATOM 745 O O . ASP A 1 93 ? 1.944 -0.841 -18.031 1.00 72.81 93 ASP A O 1
ATOM 749 N N . GLY A 1 94 ? 0.569 -2.162 -16.852 1.00 70.06 94 GLY A N 1
ATOM 750 C CA . GLY A 1 94 ? 0.585 -3.316 -17.741 1.00 70.06 94 GLY A CA 1
ATOM 751 C C . GLY A 1 94 ? 1.642 -4.373 -17.418 1.00 70.06 94 GLY A C 1
ATOM 752 O O . GLY A 1 94 ? 1.648 -5.402 -18.106 1.00 70.06 94 GLY A O 1
ATOM 753 N N . ARG A 1 95 ? 2.520 -4.175 -16.420 1.00 77.44 95 ARG A N 1
ATOM 754 C CA . ARG A 1 95 ? 3.527 -5.176 -16.030 1.00 77.44 95 ARG A CA 1
ATOM 755 C C . ARG A 1 95 ? 3.898 -5.108 -14.551 1.00 77.44 95 ARG A C 1
ATOM 757 O O . ARG A 1 95 ? 4.681 -4.263 -14.152 1.00 77.44 95 ARG A O 1
ATOM 764 N N . MET A 1 96 ? 3.536 -6.155 -13.817 1.00 81.31 96 MET A N 1
ATOM 765 C CA . MET A 1 96 ? 4.082 -6.369 -12.482 1.00 81.31 96 MET A CA 1
ATOM 766 C C . MET A 1 96 ? 5.574 -6.705 -12.531 1.00 81.31 96 MET A C 1
ATOM 768 O O . MET A 1 96 ? 6.012 -7.637 -13.219 1.00 81.31 96 MET A O 1
ATOM 772 N N . GLN A 1 97 ? 6.356 -5.963 -11.763 1.00 84.44 97 GLN A N 1
ATOM 773 C CA . GLN A 1 97 ? 7.778 -6.174 -11.579 1.00 84.44 97 GLN A CA 1
ATOM 774 C C . GLN A 1 97 ? 8.049 -7.264 -10.531 1.00 84.44 97 GLN A C 1
ATOM 776 O O . GLN A 1 97 ? 7.257 -7.525 -9.625 1.00 84.44 97 GLN A O 1
ATOM 781 N N . ALA A 1 98 ? 9.233 -7.883 -10.593 1.00 85.88 98 ALA A N 1
ATOM 782 C CA . ALA A 1 98 ? 9.613 -8.956 -9.667 1.00 85.88 98 ALA A CA 1
ATOM 783 C C . ALA A 1 98 ? 9.604 -8.524 -8.186 1.00 85.88 98 ALA A C 1
ATOM 785 O O . ALA A 1 98 ? 9.323 -9.337 -7.307 1.00 85.88 98 ALA A O 1
ATOM 786 N N . ARG A 1 99 ? 9.907 -7.248 -7.900 1.00 86.25 99 ARG A N 1
ATOM 787 C CA . ARG A 1 99 ? 9.877 -6.707 -6.532 1.00 86.25 99 ARG A CA 1
ATOM 788 C C . ARG A 1 99 ? 8.454 -6.564 -6.002 1.00 86.25 99 ARG A C 1
ATOM 790 O O . ARG A 1 99 ? 8.204 -6.940 -4.862 1.00 86.25 99 ARG A O 1
ATOM 797 N N . GLU A 1 100 ? 7.536 -6.084 -6.833 1.00 87.56 100 GLU A N 1
ATOM 798 C CA . GLU A 1 100 ? 6.119 -5.956 -6.489 1.00 87.56 100 GLU A CA 1
ATOM 799 C C . GLU A 1 100 ? 5.486 -7.325 -6.248 1.00 87.56 100 GLU A C 1
ATOM 801 O O . GLU A 1 100 ? 4.811 -7.518 -5.239 1.00 87.56 100 GLU A O 1
ATOM 806 N N . GLN A 1 101 ? 5.787 -8.304 -7.110 1.00 89.38 101 GLN A N 1
ATOM 807 C CA . GLN A 1 101 ? 5.357 -9.687 -6.906 1.00 89.38 101 GLN A CA 1
ATOM 808 C C . GLN A 1 101 ? 5.880 -10.236 -5.573 1.00 89.38 101 GLN A C 1
ATOM 810 O O . GLN A 1 101 ? 5.103 -10.756 -4.777 1.00 89.38 101 GLN A O 1
ATOM 815 N N . GLY A 1 102 ? 7.174 -10.057 -5.282 1.00 90.06 102 GLY A N 1
ATOM 816 C CA . GLY A 1 102 ? 7.756 -10.511 -4.017 1.00 90.06 102 GLY A CA 1
ATOM 817 C C . GLY A 1 102 ? 7.133 -9.842 -2.787 1.00 90.06 102 GLY A C 1
ATOM 818 O O . GLY A 1 102 ? 7.048 -10.453 -1.724 1.00 90.06 102 GLY A O 1
ATOM 819 N N . LEU A 1 103 ? 6.665 -8.599 -2.907 1.00 90.12 103 LEU A N 1
ATOM 820 C CA . LEU A 1 103 ? 5.927 -7.932 -1.839 1.00 90.12 103 LEU A CA 1
ATOM 821 C C . LEU A 1 103 ? 4.491 -8.449 -1.709 1.00 90.12 103 LEU A C 1
ATOM 823 O O . LEU A 1 103 ? 4.031 -8.649 -0.587 1.00 90.12 103 LEU A O 1
ATOM 827 N N . ILE A 1 104 ? 3.799 -8.716 -2.816 1.00 90.56 104 ILE A N 1
ATOM 828 C CA . ILE A 1 104 ? 2.482 -9.367 -2.793 1.00 90.56 104 ILE A CA 1
ATOM 829 C C . ILE A 1 104 ? 2.576 -10.732 -2.110 1.00 90.56 104 ILE A C 1
ATOM 831 O O . ILE A 1 104 ? 1.740 -11.035 -1.259 1.00 90.56 104 ILE A O 1
ATOM 835 N N . ASP A 1 105 ? 3.619 -11.510 -2.403 1.00 91.25 105 ASP A N 1
ATOM 836 C CA . ASP A 1 105 ? 3.860 -12.805 -1.764 1.00 91.25 105 ASP A CA 1
ATOM 837 C C . ASP A 1 105 ? 4.070 -12.642 -0.248 1.00 91.25 105 ASP A C 1
ATOM 839 O O . ASP A 1 105 ? 3.424 -13.329 0.543 1.00 91.25 105 ASP A O 1
ATOM 843 N N . LYS A 1 106 ? 4.862 -11.652 0.189 1.00 90.75 106 LYS A N 1
ATOM 844 C CA . LYS A 1 106 ? 5.029 -11.328 1.621 1.00 90.75 106 LYS A CA 1
ATOM 845 C C . LYS A 1 106 ? 3.723 -10.903 2.295 1.00 90.75 106 LYS A C 1
ATOM 847 O O . LYS A 1 106 ? 3.461 -11.288 3.434 1.00 90.75 106 LYS A O 1
ATOM 852 N N . ILE A 1 107 ? 2.900 -10.096 1.623 1.00 90.38 107 ILE A N 1
ATOM 853 C CA . ILE A 1 107 ? 1.577 -9.699 2.129 1.00 90.38 107 ILE A CA 1
ATOM 854 C C . ILE A 1 107 ? 0.688 -10.941 2.255 1.00 90.38 107 ILE A C 1
ATOM 856 O O . ILE A 1 107 ? -0.005 -11.108 3.260 1.00 90.38 107 ILE A O 1
ATOM 860 N N . HIS A 1 108 ? 0.734 -11.831 1.263 1.00 90.25 108 HIS A N 1
ATOM 861 C CA . HIS A 1 108 ? -0.017 -13.076 1.249 1.00 90.25 108 HIS A CA 1
ATOM 862 C C . HIS A 1 108 ? 0.366 -13.992 2.422 1.00 90.25 108 HIS A C 1
ATOM 864 O O . HIS A 1 108 ? -0.521 -14.440 3.155 1.00 90.25 108 HIS A O 1
ATOM 870 N N . GLU A 1 109 ? 1.666 -14.198 2.643 1.00 89.88 109 GLU A N 1
ATOM 871 C CA . GLU A 1 109 ? 2.218 -14.943 3.781 1.00 89.88 109 GLU A CA 1
ATOM 872 C C . GLU A 1 109 ? 1.836 -14.309 5.123 1.00 89.88 109 GLU A C 1
ATOM 874 O O . GLU A 1 109 ? 1.424 -15.009 6.046 1.00 89.88 109 GLU A O 1
ATOM 879 N N . ALA A 1 110 ? 1.904 -12.979 5.240 1.00 89.38 110 ALA A N 1
ATOM 880 C CA . ALA A 1 110 ? 1.519 -12.272 6.460 1.00 89.38 110 ALA A CA 1
ATOM 881 C C . ALA A 1 110 ? 0.027 -12.438 6.791 1.00 89.38 110 ALA A C 1
ATOM 883 O O . ALA A 1 110 ? -0.342 -12.486 7.965 1.00 89.38 110 ALA A O 1
ATOM 884 N N . PHE A 1 111 ? -0.832 -12.541 5.773 1.00 87.69 111 PHE A N 1
ATOM 885 C CA . PHE A 1 111 ? -2.242 -12.863 5.967 1.00 87.69 111 PHE A CA 1
ATOM 886 C C . PHE A 1 111 ? -2.462 -14.320 6.389 1.00 87.69 111 PHE A C 1
ATOM 888 O O . PHE A 1 111 ? -3.321 -14.559 7.231 1.00 87.69 111 PHE A O 1
ATOM 895 N N . GLU A 1 112 ? -1.724 -15.282 5.822 1.00 86.25 112 GLU A N 1
ATOM 896 C CA . GLU A 1 112 ? -1.787 -16.690 6.259 1.00 86.25 112 GLU A CA 1
ATOM 897 C C . GLU A 1 112 ? -1.320 -16.843 7.712 1.00 86.25 112 GLU A C 1
ATOM 899 O O . GLU A 1 112 ? -1.988 -17.492 8.502 1.00 86.25 112 GLU A O 1
ATOM 904 N N . ALA A 1 113 ? -0.235 -16.170 8.105 1.00 83.88 113 ALA A N 1
ATOM 905 C CA . ALA A 1 113 ? 0.304 -16.220 9.468 1.00 83.88 113 ALA A CA 1
ATOM 906 C C . ALA A 1 113 ? -0.603 -15.575 10.538 1.00 83.88 113 ALA A C 1
ATOM 908 O O . ALA A 1 113 ? -0.320 -15.678 11.732 1.00 83.88 113 AL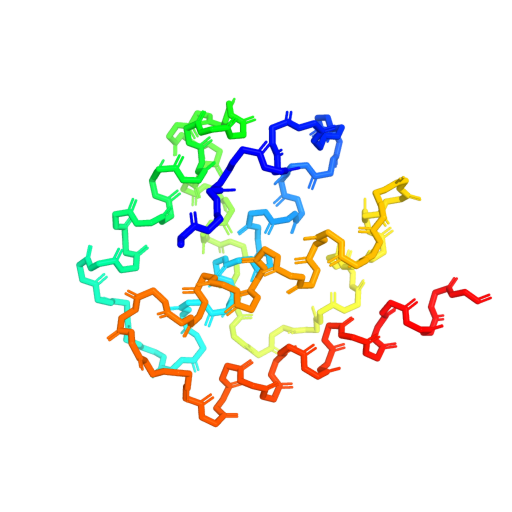A A O 1
ATOM 909 N N . LYS A 1 114 ? -1.650 -14.853 10.119 1.00 76.81 114 LYS A N 1
ATOM 910 C CA . LYS A 1 114 ? -2.644 -14.230 11.001 1.00 76.81 114 LYS A CA 1
ATOM 911 C C . LYS A 1 114 ? -3.802 -15.180 11.353 1.00 76.81 114 LYS A C 1
ATOM 913 O O . LYS A 1 114 ? -4.468 -14.931 12.361 1.00 76.81 114 LYS A O 1
ATOM 918 N N . GLY A 1 115 ? -4.072 -16.183 10.511 1.00 61.75 115 GLY A N 1
ATOM 919 C CA . GLY A 1 115 ? -5.118 -17.199 10.702 1.00 61.75 115 GLY A CA 1
ATOM 920 C C . GLY A 1 115 ? -4.625 -18.407 11.484 1.00 61.75 115 GLY A C 1
ATOM 921 O O . GLY A 1 115 ? -5.494 -19.071 12.091 1.00 61.75 115 GLY A O 1
#

Foldseek 3Di:
DDDLLLCLPQDLQLLLLLLLLLLLLQCLVVDNDPQSVVVSVVNCVSSVHDPVSSVVSNVVHDNPDQSLVSLLSRPDDDPCSSLVVSVVSCCSVPDRDPRSVVSSVSSVVSNVVND